Protein AF-A0A8B6FV88-F1 (afdb_monomer)

Secondary structure (DSSP, 8-state):
--TTS-----STTS-TT-B-TTEEEESS-S-TTTS-SS-SSSS-EEEE-TTS-TTEEEEEEE-PPPSS--EEEEEE---SSS--PEEEEEEETTEEEEEEEEPP--SSS-EEEEEEGGGS-TT--EEEEEEE-

Organism: Mytilus galloprovincialis (NCBI:txid29158)

Sequence (133 aa):
MDKLLGVTCSFEEGFCGWSRGTWIRKNQSDFAASGPQNAADGKYFIQIDTNADAIMSTLNMDFSKPNVESCLKFKYHMKGTTLKDLTFGYYESNEYKDVNTVPRKNEDFWFCATFDLSLMSSQAQGVSIHYNS

Structure (mmCIF, N/CA/C/O backbone):
data_AF-A0A8B6FV88-F1
#
_entry.id   AF-A0A8B6FV88-F1
#
loop_
_atom_site.group_PDB
_atom_site.id
_atom_site.type_symbol
_atom_site.label_atom_id
_atom_site.label_alt_id
_atom_site.label_comp_id
_atom_site.label_asym_id
_atom_site.label_entity_id
_atom_site.label_seq_id
_atom_site.pdbx_PDB_ins_code
_atom_site.Cartn_x
_atom_site.Cartn_y
_atom_site.Cartn_z
_atom_site.occupancy
_atom_site.B_iso_or_equiv
_atom_site.auth_seq_id
_atom_site.auth_comp_id
_atom_site.auth_asym_id
_atom_site.auth_atom_id
_atom_site.pdbx_PDB_model_num
ATOM 1 N N . MET A 1 1 ? -27.820 -2.794 1.225 1.00 36.31 1 MET A N 1
ATOM 2 C CA . MET A 1 1 ? -26.930 -3.700 0.474 1.00 36.31 1 MET A CA 1
ATOM 3 C C . MET A 1 1 ? -25.549 -3.508 1.051 1.00 36.31 1 MET A C 1
ATOM 5 O O . MET A 1 1 ? -24.991 -2.426 0.914 1.00 36.31 1 MET A O 1
ATOM 9 N N . ASP A 1 2 ? -25.092 -4.492 1.813 1.00 38.44 2 ASP A N 1
ATOM 10 C CA . ASP A 1 2 ? -23.890 -4.412 2.636 1.00 38.44 2 ASP A CA 1
ATOM 11 C C . ASP A 1 2 ? -22.638 -4.219 1.774 1.00 38.44 2 ASP A C 1
ATOM 13 O O . ASP A 1 2 ? -22.189 -5.121 1.068 1.00 38.44 2 ASP A O 1
ATOM 17 N N . LYS A 1 3 ? -22.068 -3.012 1.839 1.00 42.00 3 LYS A N 1
ATOM 18 C CA . LYS A 1 3 ? -20.813 -2.594 1.192 1.00 42.00 3 LYS A CA 1
ATOM 19 C C . LYS A 1 3 ? -19.596 -3.193 1.923 1.00 42.00 3 LYS A C 1
ATOM 21 O O . LYS A 1 3 ? -18.662 -2.479 2.268 1.00 42.00 3 LYS A O 1
ATOM 26 N N . LEU A 1 4 ? -19.640 -4.488 2.234 1.00 45.09 4 LEU A N 1
ATOM 27 C CA . LEU A 1 4 ? -18.597 -5.204 2.984 1.00 45.09 4 LEU A CA 1
ATOM 28 C C . LEU A 1 4 ? -18.094 -6.476 2.277 1.00 45.09 4 LEU A C 1
ATOM 30 O O . LEU A 1 4 ? -17.297 -7.220 2.842 1.00 45.09 4 LEU A O 1
ATOM 34 N N . LEU A 1 5 ? -18.477 -6.713 1.019 1.00 44.78 5 LEU A N 1
ATOM 35 C CA . LEU A 1 5 ? -17.860 -7.751 0.189 1.00 44.78 5 LEU A CA 1
ATOM 36 C C . LEU A 1 5 ? -16.567 -7.214 -0.437 1.00 44.78 5 LEU A C 1
ATOM 38 O O . LEU A 1 5 ? -16.599 -6.567 -1.476 1.00 44.78 5 LEU A O 1
ATOM 42 N N . GLY A 1 6 ? -15.456 -7.462 0.264 1.00 54.22 6 GLY A N 1
ATOM 43 C CA . GLY A 1 6 ? -14.074 -7.469 -0.227 1.00 54.22 6 GLY A CA 1
ATOM 44 C C . GLY A 1 6 ? -13.715 -6.390 -1.244 1.00 54.22 6 GLY A C 1
ATOM 45 O O . GLY A 1 6 ? -13.827 -6.619 -2.446 1.00 54.22 6 GLY A O 1
ATOM 46 N N . VAL A 1 7 ? -13.185 -5.252 -0.782 1.00 68.50 7 VAL A N 1
ATOM 47 C CA . VAL A 1 7 ? -12.554 -4.276 -1.682 1.00 68.50 7 VAL A CA 1
ATOM 48 C C . VAL A 1 7 ? -11.222 -4.844 -2.176 1.00 68.50 7 VAL A C 1
ATOM 50 O O . VAL A 1 7 ? -10.145 -4.506 -1.692 1.00 68.50 7 VAL A O 1
ATOM 53 N N . THR A 1 8 ? -11.293 -5.783 -3.113 1.00 82.81 8 THR A N 1
ATOM 54 C CA . THR A 1 8 ? -10.141 -6.237 -3.878 1.00 82.81 8 THR A CA 1
ATOM 55 C C . THR A 1 8 ? -9.872 -5.203 -4.958 1.00 82.81 8 THR A C 1
ATOM 57 O O . THR A 1 8 ? -10.747 -4.902 -5.766 1.00 82.81 8 THR A O 1
ATOM 60 N N . CYS A 1 9 ? -8.657 -4.662 -4.977 1.00 88.44 9 CYS A N 1
ATOM 61 C CA . CYS A 1 9 ? -8.220 -3.775 -6.041 1.00 88.44 9 CYS A CA 1
ATOM 62 C C . CYS A 1 9 ? -6.930 -4.304 -6.657 1.00 88.44 9 CYS A C 1
ATOM 64 O O . CYS A 1 9 ? -5.862 -4.207 -6.060 1.00 88.44 9 CYS A O 1
ATOM 66 N N . SER A 1 10 ? -7.048 -4.882 -7.852 1.00 91.19 10 SER A N 1
ATOM 67 C CA . SER A 1 10 ? -5.906 -5.286 -8.684 1.00 91.19 10 SER A CA 1
ATOM 68 C C . SER A 1 10 ? -5.340 -4.130 -9.504 1.00 91.19 10 SER A C 1
ATOM 70 O O . SER A 1 10 ? -4.328 -4.281 -10.169 1.00 91.19 10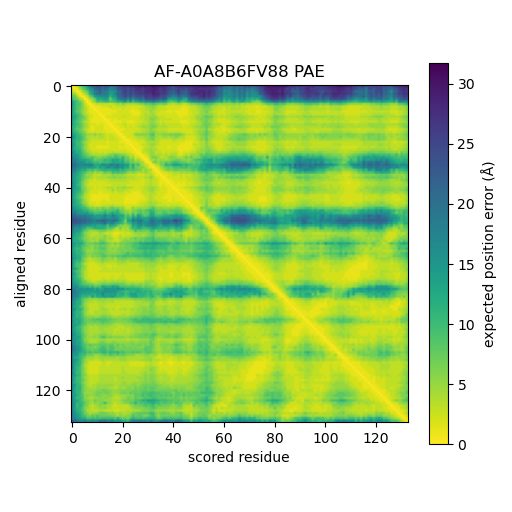 SER A O 1
ATOM 72 N N . PHE A 1 11 ? -6.021 -2.985 -9.501 1.00 93.75 11 PHE A N 1
ATOM 73 C CA . PHE A 1 11 ? -5.755 -1.843 -10.363 1.00 93.75 11 PHE A CA 1
ATOM 74 C C . PHE A 1 11 ? -5.940 -2.092 -11.868 1.00 93.75 11 PHE A C 1
ATOM 76 O O . PHE A 1 11 ? -5.619 -1.218 -12.666 1.00 93.75 11 PHE A O 1
ATOM 83 N N . GLU A 1 12 ? -6.526 -3.209 -12.305 1.00 94.25 12 GLU A N 1
ATOM 84 C CA . GLU A 1 12 ? -6.775 -3.486 -13.735 1.00 94.25 12 GLU A CA 1
ATOM 85 C C . GLU A 1 12 ? -7.824 -2.561 -14.375 1.00 94.25 12 GLU A C 1
ATOM 87 O O . GLU A 1 12 ? -7.765 -2.288 -15.573 1.00 94.25 12 GLU A O 1
ATOM 92 N N . GLU A 1 13 ? -8.726 -2.004 -13.570 1.00 91.62 13 GLU A N 1
ATOM 93 C CA . GLU A 1 13 ? -9.821 -1.136 -14.032 1.00 91.62 13 GLU A CA 1
ATOM 94 C C . GLU A 1 13 ? -9.751 0.281 -13.430 1.00 91.62 13 GLU A C 1
ATOM 96 O O . GLU A 1 13 ? -10.676 1.078 -13.564 1.00 91.62 13 GLU A O 1
ATOM 101 N N . GLY A 1 14 ? -8.639 0.626 -12.770 1.00 91.06 14 GLY A N 1
ATOM 102 C CA . GLY A 1 14 ? -8.447 1.914 -12.093 1.00 91.06 14 GLY A CA 1
ATOM 103 C C . GLY A 1 14 ? -8.235 1.754 -10.590 1.00 91.06 14 GLY A C 1
ATOM 104 O O . GLY A 1 14 ? -7.707 0.748 -10.147 1.00 91.06 14 GLY A O 1
ATOM 105 N N . PHE A 1 15 ? -8.616 2.748 -9.789 1.00 91.25 15 PHE A N 1
ATOM 106 C CA . PHE A 1 15 ? -8.321 2.770 -8.347 1.00 91.25 15 PHE A CA 1
ATOM 107 C C . PHE A 1 15 ? -9.393 2.108 -7.469 1.00 91.25 15 PHE A C 1
ATOM 109 O O . PHE A 1 15 ? -9.294 2.177 -6.256 1.00 91.25 15 PHE A O 1
ATOM 116 N N . CYS A 1 16 ? -10.424 1.477 -8.039 1.00 89.06 16 CYS A N 1
ATOM 117 C CA . CYS A 1 16 ? -11.453 0.729 -7.293 1.00 89.06 16 CYS A CA 1
ATOM 118 C C . CYS A 1 16 ? -12.114 1.507 -6.130 1.00 89.06 16 CYS A C 1
ATOM 120 O O . CYS A 1 16 ? -12.495 0.920 -5.121 1.00 89.06 16 CYS A O 1
ATOM 122 N N . GLY A 1 17 ? -12.219 2.835 -6.253 1.00 86.12 17 GLY A N 1
ATOM 123 C CA . GLY A 1 17 ? -12.756 3.720 -5.211 1.00 86.12 17 GLY A CA 1
ATOM 124 C C . GLY A 1 17 ? -11.720 4.298 -4.240 1.00 86.12 17 GLY A C 1
ATOM 125 O O . GLY A 1 17 ? -12.078 5.162 -3.446 1.00 86.12 17 GLY A O 1
ATOM 126 N N . TRP A 1 18 ? -10.449 3.893 -4.323 1.00 87.38 18 TRP A N 1
ATOM 127 C CA . TRP A 1 18 ? -9.366 4.541 -3.587 1.00 87.38 18 TRP A CA 1
ATOM 128 C C . TRP A 1 18 ? -9.114 5.953 -4.128 1.00 87.38 18 TRP A C 1
ATOM 130 O O . TRP A 1 18 ? -8.982 6.172 -5.337 1.00 87.38 18 TRP A O 1
ATOM 140 N N . SER A 1 19 ? -9.002 6.919 -3.222 1.00 88.88 19 SER A N 1
ATOM 141 C CA . SER A 1 19 ? -8.523 8.258 -3.535 1.00 88.88 19 SER A CA 1
ATOM 142 C C . SER A 1 19 ? -7.007 8.221 -3.680 1.00 88.88 19 SER A C 1
ATOM 144 O O . SER A 1 19 ? -6.282 7.884 -2.742 1.00 88.88 19 SER A O 1
ATOM 146 N N . ARG A 1 20 ? -6.538 8.529 -4.891 1.00 85.12 20 ARG A N 1
ATOM 147 C CA . ARG A 1 20 ? -5.166 8.243 -5.326 1.00 85.12 20 ARG A CA 1
ATOM 148 C C . ARG A 1 20 ? -4.089 9.177 -4.783 1.00 85.12 20 ARG A C 1
ATOM 150 O O . ARG A 1 20 ? -2.927 8.815 -4.864 1.00 85.12 20 ARG A O 1
ATOM 157 N N . GLY A 1 21 ? -4.414 10.381 -4.311 1.00 84.75 21 GLY A N 1
ATOM 158 C CA . GLY A 1 21 ? -3.385 11.381 -3.988 1.00 84.75 21 GLY A CA 1
ATOM 159 C C . GLY A 1 21 ? -2.386 11.568 -5.146 1.00 84.75 21 GLY A C 1
ATOM 160 O O . GLY A 1 21 ? -2.794 11.838 -6.277 1.00 84.75 21 GLY A O 1
ATOM 161 N N . THR A 1 22 ? -1.091 11.368 -4.877 1.00 84.81 22 THR A N 1
ATOM 162 C CA . THR A 1 22 ? -0.008 11.389 -5.886 1.00 84.81 22 THR A CA 1
ATOM 163 C C . THR A 1 22 ? 0.358 10.003 -6.438 1.00 84.81 22 THR A C 1
ATOM 165 O O . THR A 1 22 ? 1.332 9.865 -7.174 1.00 84.81 22 THR A O 1
ATOM 168 N N . TRP A 1 23 ? -0.417 8.961 -6.128 1.00 87.88 23 TRP A N 1
ATOM 169 C CA . TRP A 1 23 ? -0.243 7.643 -6.728 1.00 87.88 23 TRP A CA 1
ATOM 170 C C . TRP A 1 23 ? -0.702 7.646 -8.189 1.00 87.88 23 TRP A C 1
ATOM 172 O O . TRP A 1 23 ? -1.781 8.132 -8.556 1.00 87.88 23 TRP A O 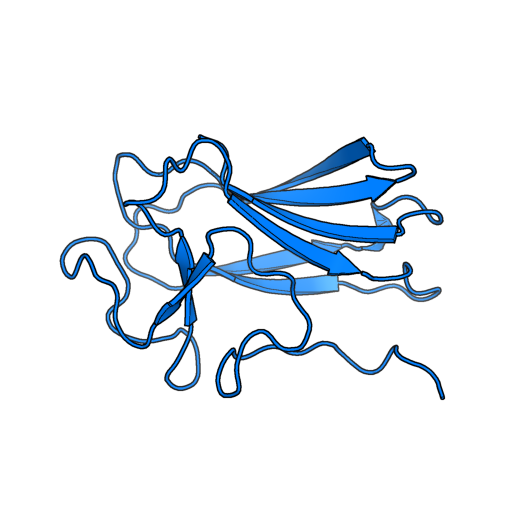1
ATOM 182 N N . IL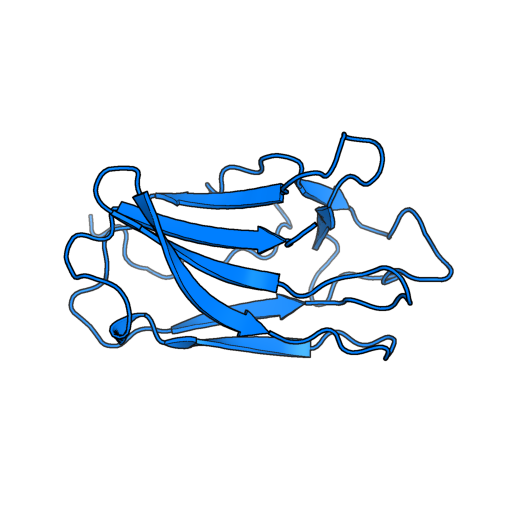E A 1 24 ? 0.124 7.051 -9.041 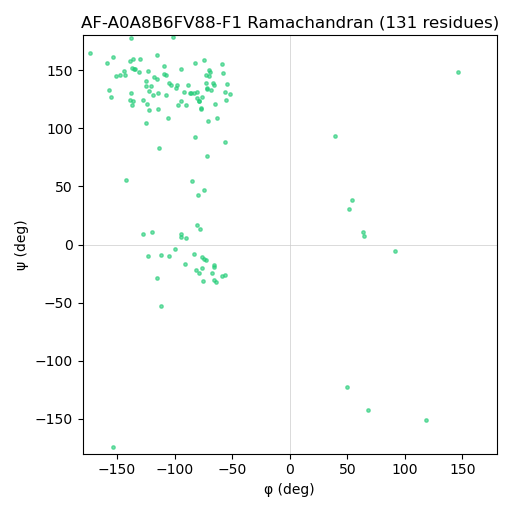1.00 89.94 24 ILE A N 1
ATOM 183 C CA . ILE A 1 24 ? -0.103 6.929 -10.475 1.00 89.94 24 ILE A CA 1
ATOM 184 C C . ILE A 1 24 ? -0.145 5.461 -10.872 1.00 89.94 24 ILE A C 1
ATOM 186 O O . ILE A 1 24 ? 0.662 4.644 -10.432 1.00 89.94 24 ILE A O 1
ATOM 190 N N . ARG A 1 25 ? -1.115 5.129 -11.721 1.00 92.94 25 ARG A N 1
ATOM 191 C CA . ARG A 1 25 ? -1.300 3.783 -12.254 1.00 92.94 25 ARG A CA 1
ATOM 192 C C . ARG A 1 25 ? -0.331 3.539 -13.405 1.00 92.94 25 ARG A C 1
ATOM 194 O O . ARG A 1 25 ? -0.251 4.351 -14.326 1.00 92.94 25 ARG A O 1
ATOM 201 N N . LYS A 1 26 ? 0.369 2.411 -13.367 1.00 92.06 26 LYS A N 1
ATOM 202 C CA . LYS A 1 26 ? 1.422 2.034 -14.312 1.00 92.06 26 LYS A CA 1
ATOM 203 C C . LYS A 1 26 ? 1.322 0.561 -14.671 1.00 92.06 26 LYS A C 1
ATOM 205 O O . LYS A 1 26 ? 0.753 -0.221 -13.921 1.00 92.06 26 LYS A O 1
ATOM 210 N N . ASN A 1 27 ? 1.881 0.197 -15.816 1.00 90.19 27 ASN A N 1
ATOM 211 C CA . ASN A 1 27 ? 2.113 -1.191 -16.223 1.00 90.19 27 ASN A CA 1
ATOM 212 C C . ASN A 1 27 ? 3.606 -1.557 -16.267 1.00 9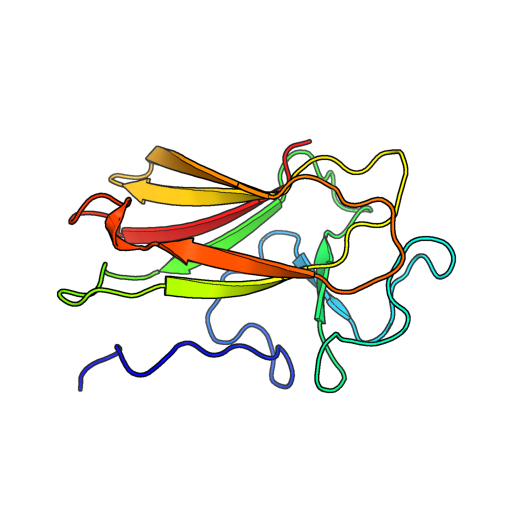0.19 27 ASN A C 1
ATOM 214 O O . ASN A 1 27 ? 3.947 -2.726 -16.384 1.00 90.19 27 ASN A O 1
ATOM 218 N N . GLN A 1 28 ? 4.480 -0.561 -16.131 1.00 84.00 28 GLN A N 1
ATOM 219 C CA . GLN A 1 28 ? 5.923 -0.686 -15.985 1.00 84.00 28 GLN A CA 1
ATOM 220 C C . GLN A 1 28 ? 6.415 0.515 -15.171 1.00 84.00 28 GLN A C 1
ATOM 222 O O . GLN A 1 28 ? 5.849 1.606 -15.284 1.00 84.00 28 GLN A O 1
ATOM 227 N N . SER A 1 29 ? 7.434 0.326 -14.332 1.00 78.50 29 SER A N 1
ATOM 228 C CA . SER A 1 29 ? 7.990 1.445 -13.572 1.00 78.50 29 SER A CA 1
ATOM 229 C C . SER A 1 29 ? 8.752 2.412 -14.477 1.00 78.50 29 SER A C 1
ATOM 231 O O . SER A 1 29 ? 9.454 1.993 -15.397 1.00 78.50 29 SER A O 1
ATOM 233 N N . ASP A 1 30 ? 8.671 3.704 -14.153 1.00 72.38 30 ASP A N 1
ATOM 234 C CA . ASP A 1 30 ? 9.431 4.760 -14.839 1.00 72.38 30 ASP A CA 1
ATOM 235 C C . ASP A 1 30 ? 10.948 4.612 -14.616 1.00 72.38 30 ASP A C 1
ATOM 237 O O . ASP A 1 30 ? 11.753 5.119 -15.395 1.00 72.38 30 ASP A O 1
ATOM 241 N N . PHE A 1 31 ? 11.350 3.869 -13.579 1.00 71.62 31 PHE A N 1
ATOM 242 C CA . PHE A 1 31 ? 12.745 3.619 -13.240 1.00 71.62 31 PHE A CA 1
ATOM 243 C C . PHE A 1 31 ? 13.085 2.147 -13.433 1.00 71.62 31 PHE A C 1
ATOM 245 O O . PHE A 1 31 ? 13.106 1.374 -12.480 1.00 71.62 31 PHE A O 1
ATOM 252 N N . ALA A 1 32 ? 13.401 1.745 -14.664 1.00 61.91 32 ALA A N 1
ATOM 253 C CA . ALA A 1 32 ? 13.668 0.339 -14.969 1.00 61.91 32 ALA A CA 1
ATOM 254 C C . ALA A 1 32 ? 14.782 -0.310 -14.116 1.00 61.91 32 ALA A C 1
ATOM 256 O O . ALA A 1 32 ? 14.759 -1.516 -13.889 1.00 61.91 32 ALA A O 1
ATOM 257 N N . ALA A 1 33 ? 15.734 0.477 -13.600 1.00 65.25 33 ALA A N 1
ATOM 258 C CA . ALA A 1 33 ? 16.797 -0.022 -12.727 1.00 65.25 33 ALA A CA 1
ATOM 259 C C . ALA A 1 33 ? 16.327 -0.335 -11.290 1.00 65.25 33 ALA A C 1
ATOM 261 O O . ALA A 1 33 ? 16.864 -1.244 -10.649 1.00 65.25 33 ALA A O 1
ATOM 262 N N . SER A 1 34 ? 15.337 0.400 -10.774 1.00 71.44 34 SER A N 1
ATOM 263 C CA . SER A 1 34 ? 14.935 0.362 -9.360 1.00 71.44 34 SER A CA 1
ATOM 264 C C . SER A 1 34 ? 13.468 0.007 -9.126 1.00 71.44 34 SER A C 1
ATOM 266 O O . SER A 1 34 ? 13.100 -0.247 -7.993 1.00 71.44 34 SER A O 1
ATOM 268 N N . GLY A 1 35 ? 12.629 -0.045 -10.154 1.00 78.88 35 GLY A N 1
ATOM 269 C CA . GLY A 1 35 ? 11.214 -0.376 -10.027 1.00 78.88 35 GLY A CA 1
ATOM 270 C C . GLY A 1 35 ? 10.829 -1.675 -10.735 1.00 78.88 35 GLY A C 1
ATOM 271 O O . GLY A 1 35 ? 11.567 -2.170 -11.597 1.00 78.88 35 GLY A O 1
ATOM 272 N N . PRO A 1 36 ? 9.656 -2.235 -10.399 1.00 86.88 36 PRO A N 1
ATOM 273 C CA . PRO A 1 36 ? 9.204 -3.487 -10.977 1.00 86.88 36 PRO A CA 1
ATOM 274 C C . PRO A 1 36 ? 8.911 -3.321 -12.473 1.00 86.88 36 PRO A C 1
ATOM 276 O O . PRO A 1 36 ? 8.317 -2.332 -12.914 1.00 86.88 36 PRO A O 1
ATOM 279 N N . GLN A 1 37 ? 9.307 -4.321 -13.263 1.00 87.56 37 GLN A N 1
ATOM 280 C CA . GLN A 1 37 ? 8.996 -4.368 -14.698 1.00 87.56 37 GLN A CA 1
ATOM 281 C C . GLN A 1 37 ? 7.564 -4.822 -14.976 1.00 87.56 37 GLN A C 1
ATOM 283 O O . GLN A 1 37 ? 7.015 -4.496 -16.020 1.00 87.56 37 GLN A O 1
ATOM 288 N N . ASN A 1 38 ? 6.969 -5.563 -14.041 1.00 89.75 38 ASN A N 1
ATOM 289 C CA . ASN A 1 38 ? 5.622 -6.103 -14.146 1.00 89.75 38 ASN A CA 1
ATOM 290 C C . ASN A 1 38 ? 4.883 -5.916 -12.821 1.00 89.75 38 ASN A C 1
ATOM 292 O O . ASN A 1 38 ? 5.501 -5.930 -11.749 1.00 89.75 38 ASN A O 1
ATOM 296 N N . ALA A 1 39 ? 3.558 -5.801 -12.900 1.00 92.75 39 ALA A N 1
ATOM 297 C CA . ALA A 1 39 ? 2.693 -5.863 -11.732 1.00 92.75 39 ALA A CA 1
ATOM 298 C C . ALA A 1 39 ? 2.858 -7.196 -10.983 1.00 92.75 39 ALA A C 1
ATOM 300 O O . ALA A 1 39 ? 3.252 -8.213 -11.556 1.00 92.75 39 ALA A O 1
ATOM 301 N N . ALA A 1 40 ? 2.542 -7.184 -9.690 1.00 92.69 40 ALA A N 1
ATOM 302 C CA . ALA A 1 40 ? 2.591 -8.380 -8.853 1.00 92.69 40 ALA A CA 1
ATOM 303 C C . ALA A 1 40 ? 1.586 -9.455 -9.300 1.00 92.69 40 ALA A C 1
ATOM 305 O O . ALA A 1 40 ? 1.838 -10.647 -9.136 1.00 92.69 40 ALA A O 1
ATOM 306 N N . ASP A 1 41 ? 0.452 -8.999 -9.833 1.00 91.25 41 ASP A N 1
ATOM 307 C CA . ASP A 1 41 ? -0.602 -9.763 -10.487 1.00 91.25 41 ASP A CA 1
ATOM 308 C C . ASP A 1 41 ? -1.150 -8.902 -11.633 1.00 91.25 41 ASP A C 1
ATOM 310 O O . ASP A 1 41 ? -1.167 -7.677 -11.527 1.00 91.25 41 ASP A O 1
ATOM 314 N N . GLY A 1 42 ? -1.628 -9.521 -12.713 1.00 92.81 42 GLY A N 1
ATOM 315 C CA . GLY A 1 42 ? -2.213 -8.779 -13.831 1.00 92.81 42 GLY A CA 1
ATOM 316 C C . GLY A 1 42 ? -1.192 -7.934 -14.599 1.00 92.81 42 GLY A C 1
ATOM 317 O O . GLY A 1 42 ? -0.068 -8.367 -14.851 1.00 92.81 42 GLY A O 1
ATOM 318 N N . LYS A 1 43 ? -1.615 -6.749 -15.038 1.00 93.94 43 LYS A N 1
ATOM 319 C CA . LYS A 1 43 ? -0.841 -5.824 -15.873 1.00 93.94 43 LYS A CA 1
ATOM 320 C C . LYS A 1 43 ? -0.526 -4.516 -15.171 1.00 93.94 43 LYS A C 1
ATOM 322 O O . LYS A 1 43 ? 0.472 -3.895 -15.520 1.00 93.94 43 LYS A O 1
ATOM 327 N N . TYR A 1 44 ? -1.365 -4.072 -14.242 1.00 94.88 44 TYR A N 1
ATOM 328 C CA . TYR A 1 44 ? -1.278 -2.740 -13.669 1.00 94.88 44 TYR A CA 1
ATOM 329 C C . TYR A 1 44 ? -1.007 -2.765 -12.170 1.00 94.88 44 TYR A C 1
ATOM 331 O O . TYR A 1 44 ? -1.493 -3.600 -11.420 1.00 94.88 44 TYR A O 1
ATOM 339 N N . PHE A 1 45 ? -0.229 -1.788 -11.731 1.00 93.56 45 PHE A N 1
ATOM 340 C CA . PHE A 1 45 ? 0.023 -1.477 -10.334 1.00 93.56 45 PHE A CA 1
ATOM 341 C C . PHE A 1 45 ? -0.013 0.040 -10.152 1.00 93.56 45 PHE A C 1
ATOM 343 O O . PHE A 1 45 ? -0.196 0.797 -11.112 1.00 93.56 45 PHE A O 1
ATOM 350 N N . ILE A 1 46 ? 0.157 0.497 -8.917 1.00 91.75 46 ILE A N 1
ATOM 351 C CA . ILE A 1 46 ? 0.310 1.917 -8.608 1.00 91.75 46 ILE A CA 1
ATOM 352 C C . ILE A 1 46 ? 1.702 2.171 -8.039 1.00 91.75 46 ILE A C 1
ATOM 354 O O . ILE A 1 46 ? 2.234 1.358 -7.287 1.00 91.75 46 ILE A O 1
ATOM 358 N N . GLN A 1 47 ? 2.289 3.301 -8.408 1.00 88.06 47 GLN A N 1
ATOM 359 C CA . GLN A 1 47 ? 3.538 3.799 -7.839 1.00 88.06 47 GLN A CA 1
ATOM 360 C C . GLN A 1 47 ? 3.357 5.256 -7.427 1.00 88.06 47 GLN A C 1
ATOM 362 O O . GLN A 1 47 ? 2.463 5.939 -7.928 1.00 88.06 47 GLN A O 1
ATOM 367 N N . ILE A 1 48 ? 4.211 5.738 -6.537 1.00 82.88 48 ILE A N 1
ATOM 368 C CA . ILE A 1 48 ? 4.244 7.151 -6.165 1.00 82.88 48 ILE A CA 1
ATOM 369 C C . ILE A 1 48 ? 4.835 7.941 -7.331 1.00 82.88 48 ILE A C 1
ATOM 371 O O . ILE A 1 48 ? 5.850 7.539 -7.903 1.00 82.88 48 ILE A O 1
ATOM 375 N N . ASP A 1 49 ? 4.199 9.054 -7.692 1.00 76.62 49 ASP A N 1
ATOM 376 C CA . ASP A 1 49 ? 4.784 10.008 -8.627 1.00 76.62 49 ASP A CA 1
ATOM 377 C C . ASP A 1 49 ? 5.943 10.750 -7.952 1.00 76.62 49 ASP A C 1
ATOM 379 O O . ASP A 1 49 ? 5.732 11.599 -7.089 1.00 76.62 49 ASP A O 1
ATOM 383 N N . THR A 1 50 ? 7.175 10.414 -8.331 1.00 66.56 50 THR A N 1
ATOM 384 C CA . THR A 1 50 ? 8.391 11.045 -7.798 1.00 66.56 50 THR A CA 1
ATOM 385 C C . THR A 1 50 ? 8.652 12.436 -8.377 1.00 66.56 50 THR A C 1
ATOM 387 O O . THR A 1 50 ? 9.554 13.116 -7.899 1.00 66.56 50 THR A O 1
ATOM 390 N N . ASN A 1 51 ? 7.925 12.840 -9.429 1.00 64.12 51 ASN A N 1
ATOM 391 C CA . ASN A 1 51 ? 8.026 14.179 -10.020 1.00 64.12 51 ASN A CA 1
ATOM 392 C C . ASN A 1 51 ? 7.037 15.168 -9.393 1.00 64.12 51 ASN A C 1
ATOM 394 O O . ASN A 1 51 ? 7.191 16.377 -9.560 1.00 64.12 51 ASN A O 1
ATOM 398 N N . ALA A 1 52 ? 6.016 14.671 -8.695 1.00 58.97 52 ALA A N 1
ATOM 399 C CA . ALA A 1 52 ? 5.262 15.485 -7.757 1.00 58.97 52 ALA A CA 1
ATOM 400 C C . ALA A 1 52 ? 6.146 15.727 -6.526 1.00 58.97 52 ALA A C 1
ATOM 402 O O . ALA A 1 52 ? 6.909 14.834 -6.161 1.00 58.97 52 ALA A O 1
ATOM 403 N N . ASP A 1 53 ? 6.050 16.896 -5.882 1.00 55.41 53 ASP A N 1
ATOM 404 C CA . ASP A 1 53 ? 6.665 17.145 -4.571 1.00 55.41 53 ASP A CA 1
ATOM 405 C C . ASP A 1 53 ? 6.157 16.083 -3.580 1.00 55.41 53 ASP A C 1
ATOM 407 O O . ASP A 1 53 ? 5.121 16.236 -2.930 1.00 55.41 53 ASP A O 1
ATOM 411 N N . ALA A 1 54 ? 6.858 14.950 -3.518 1.00 55.62 54 ALA A N 1
ATOM 412 C CA . ALA A 1 54 ? 6.451 13.726 -2.839 1.00 55.62 54 ALA A CA 1
ATOM 413 C C . ALA A 1 54 ? 6.710 13.827 -1.331 1.00 55.62 54 ALA A C 1
ATOM 415 O O . ALA A 1 54 ? 7.204 12.891 -0.707 1.00 55.62 54 ALA A O 1
ATOM 416 N N . ILE A 1 55 ? 6.393 14.988 -0.753 1.00 53.62 55 ILE A N 1
ATOM 417 C CA . ILE A 1 55 ? 6.591 15.277 0.664 1.00 53.62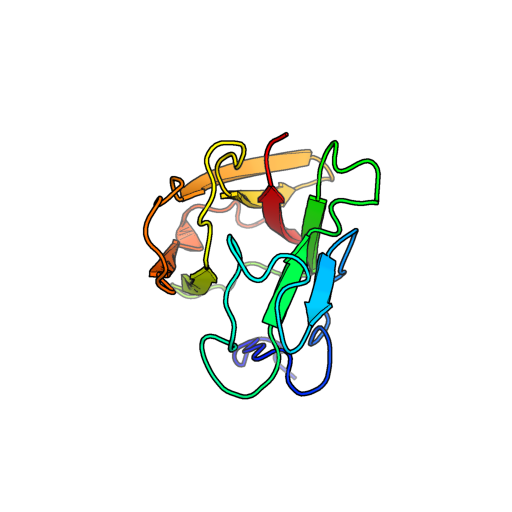 55 ILE A CA 1
ATOM 418 C C . ILE A 1 55 ? 5.685 14.368 1.502 1.00 53.62 55 ILE A C 1
ATOM 420 O O . ILE A 1 55 ? 6.097 1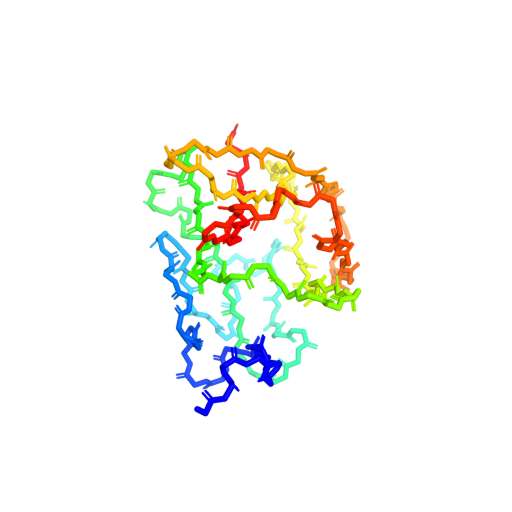3.973 2.574 1.00 53.62 55 ILE A O 1
ATOM 424 N N . MET A 1 56 ? 4.514 13.955 1.000 1.00 60.31 56 MET A N 1
ATOM 425 C CA . MET A 1 56 ? 3.726 12.827 1.520 1.00 60.31 56 MET A CA 1
ATOM 426 C C . MET A 1 56 ? 2.808 12.304 0.405 1.00 60.31 56 MET A C 1
ATOM 428 O O . MET A 1 56 ? 2.131 13.093 -0.256 1.00 60.31 56 MET A O 1
ATOM 432 N N . SER A 1 57 ? 2.755 10.985 0.192 1.00 70.12 57 SER A N 1
ATOM 433 C CA . SER A 1 57 ? 1.768 10.366 -0.706 1.00 70.12 57 SER A CA 1
ATOM 434 C C . SER A 1 57 ? 0.823 9.478 0.080 1.00 70.12 57 SER A C 1
ATOM 436 O O . SER A 1 57 ? 1.265 8.618 0.843 1.00 70.12 57 SER A O 1
ATOM 438 N N . THR A 1 58 ? -0.473 9.674 -0.145 1.00 79.94 58 THR A N 1
ATOM 439 C CA . THR A 1 58 ? -1.534 9.030 0.617 1.00 79.94 58 THR A CA 1
ATOM 440 C C . THR A 1 58 ? -2.506 8.339 -0.330 1.00 79.94 58 THR A C 1
ATOM 442 O O . THR A 1 58 ? -3.058 8.975 -1.230 1.00 79.94 58 THR A O 1
ATOM 445 N N . LEU A 1 59 ? -2.720 7.041 -0.117 1.00 82.44 59 LEU A N 1
ATOM 446 C CA . LEU A 1 59 ? -3.769 6.271 -0.779 1.00 82.44 59 LEU A CA 1
ATOM 447 C C . LEU A 1 59 ? -4.890 6.012 0.231 1.00 82.44 59 LEU A C 1
ATOM 449 O O . LEU A 1 59 ? -4.701 5.231 1.160 1.00 82.44 59 LEU A O 1
ATOM 453 N N . ASN A 1 60 ? -6.037 6.669 0.053 1.00 83.75 60 ASN A N 1
ATOM 454 C CA . ASN A 1 60 ? -7.139 6.649 1.021 1.00 83.75 60 ASN A CA 1
ATOM 455 C C . ASN A 1 60 ? -8.336 5.855 0.520 1.00 83.75 60 ASN A C 1
ATOM 457 O O . ASN A 1 60 ? -8.673 5.911 -0.662 1.00 83.75 60 ASN A O 1
ATOM 461 N N . MET A 1 61 ? -9.040 5.201 1.434 1.00 83.50 61 MET A N 1
ATOM 462 C CA . MET A 1 61 ? -10.350 4.633 1.152 1.00 83.50 61 MET A CA 1
ATOM 463 C C . MET A 1 61 ? -11.291 4.870 2.321 1.00 83.50 61 MET A C 1
ATOM 465 O O . MET A 1 61 ? -11.005 4.444 3.441 1.00 83.50 61 MET A O 1
ATOM 469 N N . ASP A 1 62 ? -12.432 5.493 2.023 1.00 81.06 62 ASP A N 1
ATOM 470 C CA . ASP A 1 62 ? -13.525 5.640 2.977 1.00 81.06 62 ASP A CA 1
ATOM 471 C C . ASP A 1 62 ? -14.085 4.264 3.310 1.00 81.06 62 ASP A C 1
ATOM 473 O O . ASP A 1 62 ? -14.543 3.507 2.442 1.00 81.06 62 ASP A O 1
ATOM 477 N N . PHE A 1 63 ? -14.024 3.936 4.590 1.00 73.94 63 PHE A N 1
ATOM 478 C CA . PHE A 1 63 ? -14.258 2.592 5.065 1.00 73.94 63 PHE A CA 1
ATOM 479 C C . PHE A 1 63 ? -14.727 2.631 6.511 1.00 73.94 63 PHE A C 1
ATOM 481 O O . PHE A 1 63 ? -14.072 3.206 7.375 1.00 73.94 63 PHE A O 1
ATOM 488 N N . SER A 1 64 ? -15.853 1.979 6.780 1.00 77.62 64 SER A N 1
ATOM 489 C CA . SER A 1 64 ? -16.283 1.703 8.146 1.00 77.62 64 SER A CA 1
ATOM 490 C C . SER A 1 64 ? -15.647 0.398 8.601 1.00 77.62 64 SER A C 1
ATOM 492 O O . SER A 1 64 ? -15.735 -0.605 7.888 1.00 77.62 64 SER A O 1
ATOM 494 N N . LYS A 1 65 ? -15.025 0.400 9.786 1.00 77.25 65 LYS A N 1
ATOM 495 C CA . LYS A 1 65 ? -14.433 -0.814 10.362 1.00 77.25 65 LYS A CA 1
ATOM 496 C C . LYS A 1 65 ? -15.481 -1.946 10.379 1.00 77.25 65 LYS A C 1
ATOM 498 O O . LYS A 1 65 ? -16.591 -1.714 10.861 1.00 77.25 65 LYS A O 1
ATOM 503 N N . PRO A 1 66 ? -15.173 -3.159 9.881 1.00 76.81 66 PRO A N 1
ATOM 504 C CA . PRO A 1 66 ? -16.122 -4.257 9.901 1.00 76.81 66 PRO A CA 1
ATOM 505 C C . PRO A 1 66 ? -16.342 -4.710 11.340 1.00 76.81 66 PRO A C 1
ATOM 507 O O . PRO A 1 66 ? -15.416 -4.723 12.150 1.00 76.81 66 PRO A O 1
ATOM 510 N N . ASN A 1 67 ? -17.549 -5.185 11.634 1.00 80.06 67 ASN A N 1
ATOM 511 C CA . ASN A 1 67 ? -17.872 -5.795 12.930 1.00 80.06 67 ASN A CA 1
ATOM 512 C C . ASN A 1 67 ? -17.358 -7.244 13.052 1.00 80.06 67 ASN A C 1
ATOM 514 O O . ASN A 1 67 ? -17.780 -7.983 13.937 1.00 80.06 67 ASN A O 1
ATOM 518 N N . VAL A 1 68 ? -16.477 -7.661 12.141 1.00 83.19 68 VAL A N 1
ATOM 519 C CA . VAL A 1 68 ? -15.868 -8.990 12.071 1.00 83.19 68 VAL A CA 1
ATOM 520 C C . VAL A 1 68 ? -14.360 -8.844 11.923 1.00 83.19 68 VAL A C 1
ATOM 522 O O . VAL A 1 68 ? -13.881 -7.891 11.302 1.00 83.19 68 VAL A O 1
ATOM 525 N N . GLU A 1 69 ? -13.610 -9.795 12.472 1.00 84.00 69 GLU A N 1
ATOM 526 C CA . GLU A 1 69 ? -12.156 -9.842 12.317 1.00 84.00 69 GLU A CA 1
ATOM 527 C C . GLU A 1 69 ? -11.789 -9.851 10.827 1.00 84.00 69 GLU A C 1
ATOM 529 O O . GLU A 1 69 ? -12.308 -10.647 10.043 1.00 84.00 69 GLU A O 1
ATOM 534 N N . SER A 1 70 ? -10.962 -8.891 10.417 1.00 85.44 70 SER A N 1
ATOM 535 C CA . SER A 1 70 ? -10.677 -8.606 9.012 1.00 85.44 70 SER A CA 1
ATOM 536 C C . SER A 1 70 ? -9.247 -8.112 8.863 1.00 85.44 70 SER A C 1
ATOM 538 O O . SER A 1 70 ? -8.760 -7.364 9.707 1.00 85.44 70 SER A O 1
ATOM 540 N N . CYS A 1 71 ? -8.602 -8.456 7.747 1.00 87.62 71 CYS A N 1
ATOM 541 C CA . CYS A 1 71 ? -7.260 -7.974 7.434 1.00 87.62 71 CYS A CA 1
ATOM 542 C C . CYS A 1 71 ? -7.220 -7.283 6.073 1.00 87.62 71 CYS A C 1
ATOM 544 O O . CYS A 1 71 ? -7.783 -7.790 5.100 1.00 87.62 71 CYS A O 1
ATOM 546 N N . LEU A 1 72 ? -6.464 -6.190 5.979 1.00 87.12 72 LEU A N 1
ATOM 547 C CA . LEU A 1 72 ? -6.042 -5.641 4.696 1.00 87.12 72 LEU A CA 1
ATOM 548 C C . LEU A 1 72 ? -4.794 -6.387 4.223 1.00 87.12 72 LEU A C 1
ATOM 550 O O . LEU A 1 72 ? -3.827 -6.522 4.970 1.00 87.12 72 LEU A O 1
ATOM 554 N N . LYS A 1 73 ? -4.804 -6.856 2.975 1.00 89.81 73 LYS A N 1
ATOM 555 C CA . LYS A 1 73 ? -3.667 -7.530 2.340 1.00 89.81 73 LYS A CA 1
ATOM 556 C C . LYS A 1 73 ? -3.320 -6.831 1.041 1.00 89.81 73 LYS A C 1
ATOM 558 O O . LYS A 1 73 ? -4.211 -6.512 0.260 1.00 89.81 73 LYS A O 1
ATOM 563 N N . PHE A 1 74 ? -2.035 -6.632 0.801 1.00 90.56 74 PHE A N 1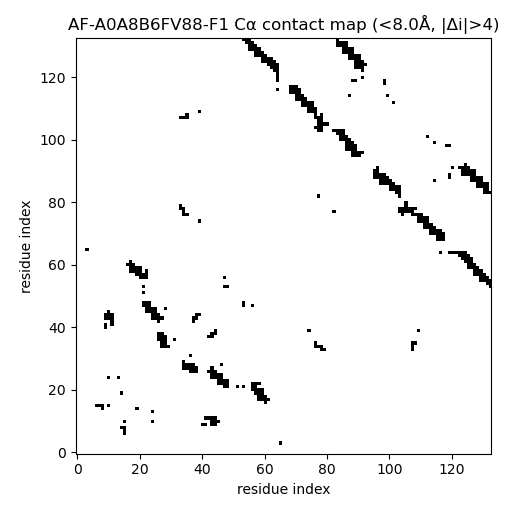
ATOM 564 C CA . PHE A 1 74 ? -1.541 -6.013 -0.423 1.00 90.56 74 PHE A CA 1
ATOM 565 C C . PHE A 1 74 ? -0.121 -6.490 -0.715 1.00 90.56 74 PHE A C 1
ATOM 567 O O . PHE A 1 74 ? 0.572 -7.024 0.158 1.00 90.56 74 PHE A O 1
ATOM 574 N N . LYS A 1 75 ? 0.289 -6.313 -1.970 1.00 92.50 75 LYS A N 1
ATOM 575 C CA . LYS A 1 75 ? 1.653 -6.565 -2.422 1.00 92.50 75 LYS A CA 1
ATOM 576 C C . LYS A 1 75 ? 2.368 -5.231 -2.621 1.00 92.50 75 LYS A C 1
ATOM 578 O O . LYS A 1 75 ? 1.767 -4.292 -3.135 1.00 92.50 75 LYS A O 1
ATOM 583 N N . TYR A 1 76 ? 3.632 -5.151 -2.223 1.00 91.38 76 TYR A N 1
ATOM 584 C CA . TYR A 1 76 ? 4.453 -3.947 -2.342 1.00 91.38 76 TYR A CA 1
ATOM 585 C C . TYR A 1 76 ? 5.842 -4.275 -2.896 1.00 91.38 76 TYR A C 1
ATOM 587 O O . TYR A 1 76 ? 6.351 -5.377 -2.697 1.00 91.38 76 TYR A O 1
ATOM 595 N N . HIS A 1 77 ? 6.449 -3.322 -3.601 1.00 89.75 77 HIS A N 1
ATOM 596 C CA . HIS A 1 77 ? 7.803 -3.419 -4.150 1.00 89.75 77 HIS A CA 1
ATOM 597 C C . HIS A 1 77 ? 8.518 -2.095 -3.889 1.00 89.75 77 HIS A C 1
ATOM 599 O O . HIS A 1 77 ? 7.991 -1.034 -4.220 1.00 89.75 77 HIS A O 1
ATOM 605 N N . MET A 1 78 ? 9.664 -2.150 -3.209 1.00 84.94 78 MET A N 1
ATOM 606 C CA . MET A 1 78 ? 10.371 -0.967 -2.700 1.00 84.94 78 MET A CA 1
ATOM 607 C C . MET A 1 78 ? 11.887 -1.124 -2.832 1.00 84.94 78 MET A C 1
ATOM 609 O O . MET A 1 78 ? 12.636 -0.998 -1.861 1.00 84.94 78 MET A O 1
ATOM 613 N N . LYS A 1 79 ? 12.347 -1.393 -4.053 1.00 80.06 79 LYS A N 1
ATOM 614 C CA . LYS A 1 79 ? 13.773 -1.470 -4.382 1.00 80.06 79 LYS A CA 1
ATOM 615 C C . LYS A 1 79 ? 14.354 -0.063 -4.575 1.00 80.06 79 LYS A C 1
ATOM 617 O O . LYS A 1 79 ? 13.862 0.728 -5.373 1.00 80.06 79 LYS A O 1
ATOM 622 N N . GLY A 1 80 ? 15.432 0.258 -3.863 1.00 71.06 80 GLY A N 1
ATOM 623 C CA . GLY A 1 80 ? 16.096 1.559 -3.976 1.00 71.06 80 GLY A CA 1
ATOM 624 C C . GLY A 1 80 ? 16.690 2.043 -2.659 1.00 71.06 80 GLY A C 1
ATOM 625 O O . GLY A 1 80 ? 16.178 1.765 -1.579 1.00 71.06 80 GLY A O 1
ATOM 626 N N . THR A 1 81 ? 17.785 2.795 -2.737 1.00 63.16 81 THR A N 1
ATOM 627 C CA . THR A 1 81 ? 18.551 3.228 -1.557 1.00 63.16 81 THR A CA 1
ATOM 628 C C . THR A 1 81 ? 17.966 4.454 -0.860 1.00 63.16 81 THR A C 1
ATOM 630 O O . THR A 1 81 ? 18.216 4.640 0.330 1.00 63.16 81 THR A O 1
ATOM 633 N N . THR A 1 82 ? 17.162 5.248 -1.567 1.00 67.56 82 THR A N 1
ATOM 634 C CA . THR A 1 82 ? 16.530 6.483 -1.076 1.00 67.56 82 THR A CA 1
ATOM 635 C C . THR A 1 82 ? 15.076 6.298 -0.650 1.00 67.56 82 THR A C 1
ATOM 637 O O . THR A 1 82 ? 14.471 7.242 -0.149 1.00 67.56 82 THR A O 1
ATOM 640 N N . LEU A 1 83 ? 14.511 5.098 -0.832 1.00 65.88 83 LEU A N 1
ATOM 641 C CA . LEU A 1 83 ? 13.142 4.818 -0.416 1.00 65.88 83 LEU A CA 1
ATOM 642 C C . LEU A 1 83 ? 13.055 4.713 1.110 1.00 65.88 83 LEU A C 1
ATOM 644 O O . LEU A 1 83 ? 13.937 4.119 1.740 1.00 65.88 83 LEU A O 1
ATOM 648 N N . LYS A 1 84 ? 11.989 5.275 1.677 1.00 75.00 84 LYS A N 1
ATOM 649 C CA . LYS A 1 84 ? 11.585 5.137 3.085 1.00 75.00 84 LYS A CA 1
ATOM 650 C C . LYS A 1 84 ? 10.451 4.129 3.227 1.00 75.00 84 LYS A C 1
ATOM 652 O O . LYS A 1 84 ? 10.020 3.572 2.230 1.00 75.00 84 LYS A O 1
ATOM 657 N N . ASP A 1 85 ? 10.001 3.879 4.451 1.00 83.19 85 ASP A N 1
ATOM 658 C CA . ASP A 1 85 ? 8.997 2.860 4.758 1.00 83.19 85 ASP A CA 1
ATOM 659 C C . ASP A 1 85 ? 7.566 3.261 4.353 1.00 83.19 85 ASP A C 1
ATOM 661 O O . ASP A 1 85 ? 7.244 4.447 4.231 1.00 83.19 85 ASP A O 1
ATOM 665 N N . LEU A 1 86 ? 6.696 2.257 4.184 1.00 85.56 86 LEU A N 1
ATOM 666 C CA . LEU A 1 86 ? 5.253 2.458 4.024 1.00 85.56 86 LEU A CA 1
ATOM 667 C C . LEU A 1 86 ? 4.561 2.259 5.372 1.00 85.56 86 LEU A C 1
ATOM 669 O O . LEU A 1 86 ? 4.609 1.165 5.940 1.00 85.56 86 LEU A O 1
ATOM 673 N N . THR A 1 87 ? 3.876 3.290 5.851 1.00 89.12 87 THR A N 1
ATOM 674 C CA . THR A 1 87 ? 3.037 3.209 7.045 1.00 89.12 87 THR A CA 1
ATOM 675 C C . THR A 1 87 ? 1.582 3.013 6.661 1.00 89.12 87 THR A C 1
ATOM 677 O O . THR A 1 87 ? 1.066 3.636 5.738 1.00 89.12 87 THR A O 1
ATOM 680 N N . PHE A 1 88 ? 0.912 2.129 7.380 1.00 89.38 88 PHE A N 1
ATOM 681 C CA . PHE A 1 88 ? -0.525 1.970 7.345 1.00 89.38 88 PHE A CA 1
ATOM 682 C C . PHE A 1 88 ? -1.149 2.611 8.571 1.00 89.38 88 PHE A C 1
ATOM 684 O O . PHE A 1 88 ? -0.679 2.420 9.698 1.00 89.38 88 PHE A O 1
ATOM 691 N N . GLY A 1 89 ? -2.248 3.312 8.341 1.00 90.25 89 GLY A N 1
ATOM 692 C CA . GLY A 1 89 ? -3.002 3.972 9.385 1.00 90.25 89 GLY A CA 1
ATOM 693 C C . GLY A 1 89 ? -4.468 4.132 9.028 1.00 90.25 89 GLY A C 1
ATOM 694 O O . GLY A 1 89 ? -4.954 3.641 8.005 1.00 90.25 89 GLY A O 1
ATOM 695 N N . TYR A 1 90 ? -5.183 4.832 9.894 1.00 89.56 90 TYR A N 1
ATOM 696 C CA . TYR A 1 90 ? -6.586 5.173 9.697 1.00 89.56 90 TYR A CA 1
ATOM 697 C C . TYR A 1 90 ? -6.844 6.625 10.071 1.00 89.56 90 TYR A C 1
ATOM 699 O O . TYR A 1 90 ? -6.083 7.232 10.826 1.00 89.56 90 TYR A O 1
ATOM 707 N N . TYR A 1 91 ? -7.940 7.164 9.547 1.00 86.56 91 TYR A N 1
ATOM 708 C CA . TYR A 1 91 ? -8.445 8.470 9.949 1.00 86.56 91 TYR A CA 1
ATOM 709 C C . TYR A 1 91 ? -9.586 8.320 10.955 1.00 86.56 91 TYR A C 1
ATOM 711 O O . TYR A 1 91 ? -10.508 7.520 10.760 1.00 86.56 91 TYR A O 1
ATOM 719 N N . GLU A 1 92 ? -9.543 9.120 12.014 1.00 87.19 92 GLU A N 1
ATOM 720 C CA . GLU A 1 92 ? -10.614 9.271 12.997 1.00 87.19 92 GLU A CA 1
ATOM 721 C C . GLU A 1 92 ? -10.773 10.756 13.310 1.00 87.19 92 GLU A C 1
ATOM 723 O O . GLU A 1 92 ? -9.833 11.402 13.759 1.00 87.19 92 GLU A O 1
ATOM 728 N N . SER A 1 93 ? -11.958 11.318 13.055 1.00 86.00 93 SER A N 1
ATOM 729 C CA . SER A 1 93 ? -12.214 12.752 13.274 1.00 86.00 93 SER A CA 1
ATOM 730 C C . SER A 1 93 ? -11.203 13.664 12.552 1.00 86.00 93 SER A C 1
ATOM 732 O O . SER A 1 93 ? -10.795 14.693 13.082 1.00 86.00 93 SER A O 1
ATOM 734 N N . ASN A 1 94 ? -10.812 13.279 11.329 1.00 81.00 94 ASN A N 1
ATOM 735 C CA . ASN A 1 94 ? -9.778 13.915 10.493 1.00 81.00 94 ASN A CA 1
ATOM 736 C C . ASN A 1 94 ? -8.342 13.873 11.046 1.00 81.00 94 ASN A C 1
ATOM 738 O O . ASN A 1 94 ? -7.444 14.464 10.448 1.00 81.00 94 ASN A O 1
ATOM 742 N N . GLU A 1 95 ? -8.096 13.152 12.136 1.00 85.69 95 GLU A N 1
ATOM 743 C CA . GLU A 1 95 ? -6.753 12.876 12.633 1.00 85.69 95 GLU A CA 1
ATOM 744 C C . GLU A 1 95 ? -6.245 11.557 12.044 1.00 85.69 95 GLU A C 1
ATOM 746 O O . GLU A 1 95 ? -6.952 10.547 12.066 1.00 85.69 95 GLU A O 1
ATOM 751 N N . TYR A 1 96 ? -5.025 11.569 11.508 1.00 86.19 96 TYR A N 1
ATOM 752 C CA . TYR A 1 96 ? -4.361 10.368 11.013 1.00 86.19 96 TYR A CA 1
ATOM 753 C C . TYR A 1 96 ? -3.639 9.649 12.156 1.00 86.19 96 TYR A C 1
ATOM 755 O O . TYR A 1 96 ? -2.883 10.271 12.903 1.00 86.19 96 TYR A O 1
ATOM 763 N N . LYS A 1 97 ? -3.860 8.338 12.275 1.00 89.56 97 LYS A N 1
ATOM 764 C CA . LYS A 1 97 ? -3.267 7.488 13.310 1.00 89.56 97 LYS A CA 1
ATOM 765 C C . LYS A 1 97 ? -2.518 6.326 12.679 1.00 89.56 97 LYS A C 1
ATOM 767 O O . LYS A 1 97 ? -3.119 5.505 11.982 1.00 89.56 97 LYS A O 1
ATOM 772 N N . ASP A 1 98 ? -1.226 6.243 12.976 1.00 90.12 98 ASP A N 1
ATOM 773 C CA . ASP A 1 98 ? -0.384 5.118 12.582 1.00 90.12 98 ASP A CA 1
ATOM 774 C C . ASP A 1 98 ? -0.818 3.836 13.292 1.00 90.12 98 ASP A C 1
ATOM 776 O O . ASP A 1 98 ? -1.101 3.825 14.491 1.00 90.12 98 ASP A O 1
ATOM 780 N N . VAL A 1 99 ? -0.847 2.740 12.539 1.00 89.50 99 VAL A N 1
ATOM 781 C CA . VAL A 1 99 ? -1.117 1.398 13.064 1.00 89.50 99 VAL A CA 1
ATOM 782 C C . VAL A 1 99 ? 0.133 0.545 12.969 1.00 89.50 99 VAL A C 1
ATOM 784 O O . VAL A 1 99 ? 0.537 -0.071 13.952 1.00 89.50 99 VAL A O 1
ATOM 787 N N . ASN A 1 100 ? 0.729 0.464 11.778 1.00 88.38 100 ASN A N 1
ATOM 788 C CA . ASN A 1 100 ? 1.899 -0.372 11.553 1.00 88.38 100 ASN A CA 1
ATOM 789 C C . ASN A 1 100 ? 2.683 0.084 10.322 1.00 88.38 100 ASN A C 1
ATOM 791 O O . ASN A 1 100 ? 2.119 0.659 9.396 1.00 88.38 100 ASN A O 1
ATOM 795 N N . THR A 1 101 ? 3.965 -0.251 10.279 1.00 89.19 101 THR A N 1
ATOM 796 C CA . THR A 1 101 ? 4.880 0.124 9.203 1.00 89.19 101 THR A CA 1
ATOM 797 C C . THR A 1 101 ? 5.478 -1.128 8.586 1.00 89.19 101 THR A C 1
ATOM 799 O O . THR A 1 101 ? 5.959 -2.012 9.296 1.00 89.19 101 THR A O 1
ATOM 802 N N . VAL A 1 102 ? 5.468 -1.219 7.255 1.00 87.88 102 VAL A N 1
ATOM 803 C CA . VAL A 1 102 ? 6.221 -2.258 6.547 1.00 87.88 102 VAL A CA 1
ATOM 804 C C . VAL A 1 102 ? 7.583 -1.704 6.148 1.00 87.88 102 VAL A C 1
ATOM 806 O O . VAL A 1 102 ? 7.648 -0.680 5.460 1.00 87.88 102 VAL A O 1
ATOM 809 N N . PRO A 1 103 ? 8.678 -2.358 6.575 1.00 80.56 103 PRO A N 1
ATOM 810 C CA . PRO A 1 103 ? 10.006 -1.857 6.294 1.00 80.56 103 PRO A CA 1
ATOM 811 C C . PRO A 1 103 ? 10.322 -2.002 4.811 1.00 80.56 103 PRO A C 1
ATOM 813 O O . PRO A 1 103 ? 9.885 -2.957 4.143 1.00 80.56 103 PRO A O 1
ATOM 816 N N . ARG A 1 104 ? 11.160 -1.091 4.318 1.00 78.44 104 ARG A N 1
ATOM 817 C CA . ARG A 1 104 ? 11.800 -1.243 3.015 1.00 78.44 104 ARG A CA 1
ATOM 818 C C . ARG A 1 104 ? 12.544 -2.576 2.931 1.00 78.44 104 ARG A C 1
ATOM 820 O O . ARG A 1 104 ? 13.282 -2.967 3.836 1.00 78.44 104 ARG A O 1
ATOM 827 N N . LYS A 1 105 ? 12.415 -3.218 1.776 1.00 80.94 105 LYS A N 1
ATOM 828 C CA . LYS A 1 105 ? 13.144 -4.424 1.393 1.00 80.94 105 LYS A CA 1
ATOM 829 C C . LYS A 1 105 ? 13.895 -4.128 0.099 1.00 80.94 105 LYS A C 1
ATOM 831 O O . LYS A 1 105 ? 13.272 -3.766 -0.892 1.00 80.94 105 LYS A O 1
ATOM 836 N N . ASN A 1 106 ? 15.229 -4.166 0.141 1.00 76.25 106 ASN A N 1
ATOM 837 C CA . ASN A 1 106 ? 16.092 -3.726 -0.967 1.00 76.25 106 ASN A CA 1
ATOM 838 C C . ASN A 1 106 ? 16.246 -4.790 -2.075 1.00 76.25 106 ASN A C 1
ATOM 840 O O . ASN A 1 106 ? 17.173 -4.745 -2.883 1.00 76.25 106 ASN A O 1
ATOM 844 N N . GLU A 1 107 ? 15.358 -5.773 -2.096 1.00 84.81 107 GLU A N 1
ATOM 845 C CA . GLU A 1 107 ? 15.296 -6.834 -3.080 1.00 84.81 107 GLU A CA 1
ATOM 846 C C . GLU A 1 107 ? 14.326 -6.482 -4.214 1.00 84.81 107 GLU A C 1
ATOM 848 O O . GLU A 1 107 ? 13.332 -5.782 -4.029 1.00 84.81 107 GLU A O 1
ATOM 853 N N . ASP A 1 108 ? 14.591 -7.019 -5.403 1.00 86.69 108 ASP A N 1
ATOM 854 C CA . ASP A 1 108 ? 13.760 -6.806 -6.590 1.00 86.69 108 ASP A CA 1
ATOM 855 C C . ASP A 1 108 ? 12.578 -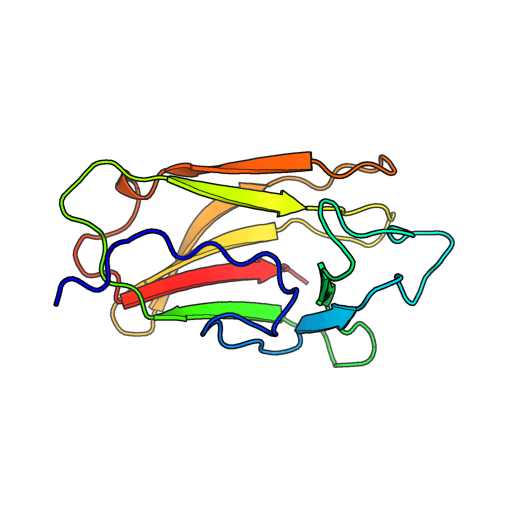7.786 -6.654 1.00 86.69 108 ASP A C 1
ATOM 857 O O . ASP A 1 108 ? 12.415 -8.536 -7.616 1.00 86.69 108 ASP A O 1
ATOM 861 N N . PHE A 1 109 ? 11.773 -7.820 -5.590 1.00 88.50 109 PHE A N 1
ATOM 862 C CA . PHE A 1 109 ? 10.623 -8.713 -5.475 1.00 88.50 109 PHE A CA 1
ATOM 863 C C . PHE A 1 109 ? 9.392 -7.987 -4.945 1.00 88.50 109 PHE A C 1
ATOM 865 O O . PHE A 1 109 ? 9.474 -7.039 -4.167 1.00 88.50 109 PHE A O 1
ATOM 872 N N . TRP A 1 110 ? 8.224 -8.483 -5.349 1.00 91.62 110 TRP A N 1
ATOM 873 C CA . TRP A 1 110 ? 6.970 -8.130 -4.703 1.00 91.62 110 TRP A CA 1
ATOM 874 C C . TRP A 1 110 ? 6.845 -8.885 -3.380 1.00 91.62 110 TRP A C 1
ATOM 876 O O . TRP A 1 110 ? 6.929 -10.112 -3.341 1.00 91.62 110 TRP A O 1
ATOM 886 N N . PHE A 1 111 ? 6.600 -8.154 -2.301 1.00 92.31 111 PHE A N 1
ATOM 887 C CA . PHE A 1 111 ? 6.377 -8.697 -0.968 1.00 92.31 111 PHE A CA 1
ATOM 888 C C . PHE A 1 111 ? 4.913 -8.584 -0.577 1.00 92.31 111 PHE A C 1
ATOM 890 O O . PHE A 1 111 ? 4.252 -7.608 -0.913 1.00 92.31 111 PHE A O 1
ATOM 897 N N . CYS A 1 112 ? 4.413 -9.557 0.180 1.00 91.81 112 CYS A N 1
ATOM 898 C CA . CYS A 1 112 ? 3.086 -9.480 0.777 1.00 91.81 112 CYS A CA 1
ATOM 899 C C . CYS A 1 112 ? 3.155 -8.789 2.139 1.00 91.81 112 CYS A C 1
ATOM 901 O O . CYS A 1 112 ? 4.020 -9.098 2.960 1.00 91.81 112 CYS A O 1
ATOM 903 N N . ALA A 1 113 ? 2.192 -7.914 2.391 1.00 90.38 113 ALA A N 1
ATOM 904 C CA . ALA A 1 113 ? 1.938 -7.315 3.686 1.00 90.38 113 ALA A CA 1
ATOM 905 C C . ALA A 1 113 ? 0.497 -7.603 4.115 1.00 90.38 113 ALA A C 1
ATOM 907 O O . ALA A 1 113 ? -0.403 -7.781 3.289 1.00 90.38 113 ALA A O 1
ATOM 908 N N . THR A 1 114 ? 0.287 -7.713 5.422 1.00 90.25 114 THR A N 1
ATOM 909 C CA . THR A 1 114 ? -1.028 -7.935 6.023 1.00 90.25 114 THR A CA 1
ATOM 910 C C . THR A 1 114 ? -1.155 -7.048 7.248 1.00 90.25 114 THR A C 1
ATOM 912 O O . THR A 1 114 ? -0.270 -7.056 8.099 1.00 90.25 114 THR A O 1
ATOM 915 N N . PHE A 1 115 ? -2.258 -6.316 7.337 1.00 87.06 115 PHE A N 1
ATOM 916 C CA . PHE A 1 115 ? -2.595 -5.491 8.488 1.00 87.06 115 PHE A CA 1
ATOM 917 C C . PHE A 1 115 ? -3.896 -5.971 9.101 1.00 87.06 115 PHE A C 1
ATOM 919 O O . PHE A 1 115 ? -4.895 -6.126 8.397 1.00 87.06 115 PHE A O 1
ATOM 926 N N . ASP A 1 116 ? -3.866 -6.199 10.407 1.00 88.75 116 ASP A N 1
ATOM 927 C CA . ASP A 1 116 ? -5.048 -6.540 11.182 1.00 88.75 116 ASP A CA 1
ATOM 928 C C . ASP A 1 116 ? -5.880 -5.275 11.441 1.00 88.75 116 ASP A C 1
ATOM 930 O O . ASP A 1 116 ? -5.424 -4.329 12.089 1.00 88.75 116 ASP A O 1
ATOM 934 N N . LEU A 1 117 ? -7.108 -5.249 10.918 1.00 86.62 117 LEU A N 1
ATOM 935 C CA . LEU A 1 117 ? -8.018 -4.115 11.073 1.00 86.62 117 LEU A CA 1
ATOM 936 C C . LEU A 1 117 ? -8.607 -4.040 12.486 1.00 86.62 117 LEU A C 1
ATOM 938 O O . LEU A 1 117 ? -9.174 -3.008 12.855 1.00 86.62 117 LEU A O 1
ATOM 942 N N . SER A 1 118 ? -8.459 -5.093 13.300 1.00 87.94 118 SER A N 1
ATOM 943 C CA . SER A 1 118 ? -8.864 -5.094 14.706 1.00 87.94 118 SER A CA 1
ATOM 944 C C . SER A 1 118 ? -8.156 -3.994 15.511 1.00 87.94 118 SER A C 1
ATOM 946 O O . SER A 1 118 ? -8.766 -3.445 16.429 1.00 87.94 118 SER A O 1
ATOM 948 N N . LEU A 1 119 ? -6.952 -3.591 15.084 1.00 88.19 119 LEU A N 1
ATOM 949 C CA . LEU A 1 119 ? -6.105 -2.575 15.716 1.00 88.19 119 LEU A CA 1
ATOM 950 C C . LEU A 1 119 ? -6.605 -1.130 15.536 1.00 88.19 119 LEU A C 1
ATOM 952 O O . LEU A 1 119 ? -6.129 -0.224 16.215 1.00 88.19 119 LEU A O 1
ATOM 956 N N . MET A 1 120 ? -7.555 -0.891 14.629 1.00 88.12 120 MET A N 1
ATOM 957 C CA . MET A 1 120 ? -8.118 0.446 14.403 1.00 88.12 120 MET A CA 1
ATOM 958 C C . MET A 1 120 ? -9.208 0.785 15.425 1.00 88.12 120 MET A C 1
ATOM 960 O O . MET A 1 120 ? -9.891 -0.110 15.932 1.00 88.12 120 MET A O 1
ATOM 964 N N . SER A 1 121 ? -9.467 2.075 15.656 1.00 87.88 121 SER A N 1
ATOM 965 C CA . SER A 1 121 ? -10.666 2.511 16.388 1.00 87.88 121 SER A CA 1
ATOM 966 C C . SER A 1 121 ? -11.946 2.017 15.699 1.00 87.88 121 SER A C 1
ATOM 968 O O . SER A 1 121 ? -12.018 1.925 14.473 1.00 87.88 121 SER A O 1
ATOM 970 N N . SER A 1 122 ? -12.995 1.729 16.475 1.00 84.50 122 SER A N 1
ATOM 971 C CA . SER A 1 122 ? -14.326 1.437 15.923 1.00 84.50 122 SER A CA 1
ATOM 972 C C . SER A 1 122 ? -14.962 2.640 15.223 1.00 84.50 122 SER A C 1
ATOM 974 O O . SER A 1 122 ? -15.901 2.460 14.457 1.00 84.50 122 SER A O 1
ATOM 976 N N . GLN A 1 123 ? -14.462 3.853 15.478 1.00 85.19 123 GLN A N 1
ATOM 977 C CA . GLN A 1 123 ? -14.921 5.085 14.832 1.00 85.19 123 GLN A CA 1
ATOM 978 C C . GLN A 1 123 ? -14.071 5.459 13.608 1.00 85.19 123 GLN A C 1
ATOM 980 O O . GLN A 1 123 ? -14.259 6.538 13.048 1.00 85.19 123 GLN A O 1
ATOM 985 N N . ALA A 1 124 ? -13.136 4.595 13.191 1.00 84.81 124 ALA A N 1
ATOM 986 C CA . ALA A 1 124 ? -12.339 4.813 11.990 1.00 84.81 124 ALA A CA 1
ATOM 987 C C . ALA A 1 124 ? -13.247 5.015 10.765 1.00 84.81 124 ALA A C 1
ATOM 989 O O . ALA A 1 124 ? -14.180 4.242 10.530 1.00 84.81 124 ALA A O 1
ATOM 990 N N . GLN A 1 125 ? -12.961 6.069 10.002 1.00 81.94 125 GLN A N 1
ATOM 991 C CA . GLN A 1 125 ? -13.750 6.500 8.839 1.00 81.94 125 GLN A CA 1
ATOM 992 C C . GLN A 1 125 ? -13.076 6.149 7.508 1.00 81.94 125 GLN A C 1
ATOM 994 O O . GLN A 1 125 ? -13.696 6.242 6.449 1.00 81.94 125 GLN A O 1
ATOM 999 N N . GLY A 1 126 ? -11.821 5.711 7.553 1.00 80.12 126 GLY A N 1
ATOM 1000 C CA . GLY A 1 126 ? -11.085 5.279 6.381 1.00 80.12 126 GLY A CA 1
ATOM 1001 C C . GLY A 1 126 ? -9.738 4.681 6.742 1.00 80.12 126 GLY A C 1
ATOM 1002 O O . GLY A 1 126 ? -9.243 4.855 7.857 1.00 80.12 126 GLY A O 1
ATOM 1003 N N . VAL A 1 127 ? -9.155 3.980 5.779 1.00 84.06 127 VAL A N 1
ATOM 1004 C CA . VAL A 1 127 ? -7.798 3.438 5.867 1.00 84.06 127 VAL A CA 1
ATOM 1005 C C . VAL A 1 127 ? -6.873 4.197 4.940 1.00 84.06 127 VAL A C 1
ATOM 1007 O O . VAL A 1 127 ? -7.309 4.725 3.912 1.00 84.06 127 VAL A O 1
ATOM 1010 N N . SER A 1 128 ? -5.595 4.212 5.294 1.00 85.38 128 SER A N 1
ATOM 1011 C CA . SER A 1 128 ? -4.595 4.892 4.503 1.00 85.38 128 SER A CA 1
ATOM 1012 C C . SER A 1 128 ? -3.261 4.170 4.447 1.00 85.38 128 SER A C 1
ATOM 1014 O O . SER A 1 128 ? -2.836 3.542 5.417 1.00 85.38 128 SER A O 1
ATOM 1016 N N . ILE A 1 129 ? -2.601 4.285 3.296 1.00 83.94 129 ILE A N 1
ATOM 1017 C CA . ILE A 1 129 ? -1.209 3.884 3.096 1.00 83.94 129 ILE A CA 1
ATOM 1018 C C . ILE A 1 129 ? -0.402 5.148 2.808 1.00 83.94 129 ILE A C 1
ATOM 1020 O O . ILE A 1 129 ? -0.638 5.836 1.811 1.00 83.94 129 ILE A O 1
ATOM 1024 N N . HIS A 1 130 ? 0.528 5.442 3.711 1.00 80.50 130 HIS A N 1
ATOM 1025 C CA . HIS A 1 130 ? 1.390 6.612 3.723 1.00 80.50 130 HIS A CA 1
ATOM 1026 C C . HIS A 1 130 ? 2.811 6.207 3.352 1.00 80.50 130 HIS A C 1
ATOM 1028 O O . HIS A 1 130 ? 3.395 5.306 3.951 1.00 80.50 130 HIS A O 1
ATOM 1034 N N . TYR A 1 131 ? 3.389 6.907 2.384 1.00 75.06 131 TYR A N 1
ATOM 1035 C CA . TYR A 1 131 ? 4.833 6.899 2.192 1.00 75.06 131 TYR A CA 1
ATOM 1036 C C . TYR A 1 131 ? 5.449 8.028 3.009 1.00 75.06 131 TYR A C 1
ATOM 1038 O O . TYR A 1 131 ? 5.108 9.192 2.796 1.00 75.06 131 TYR A O 1
ATOM 1046 N N . ASN A 1 132 ? 6.333 7.682 3.943 1.00 66.25 132 ASN A N 1
ATOM 1047 C CA . ASN A 1 132 ? 7.003 8.674 4.780 1.00 66.25 132 ASN A CA 1
ATOM 1048 C C . ASN A 1 132 ? 8.139 9.312 3.974 1.00 66.25 132 ASN A C 1
ATOM 1050 O O . ASN A 1 132 ? 8.999 8.582 3.496 1.00 66.25 132 ASN A O 1
ATOM 1054 N N . SER A 1 133 ? 8.173 10.638 3.804 1.00 58.12 133 SER A N 1
ATOM 1055 C CA . SER A 1 133 ? 9.303 11.330 3.151 1.00 58.12 133 SER A CA 1
ATOM 1056 C C . SER A 1 133 ? 10.521 11.440 4.028 1.00 58.12 133 SER A C 1
ATOM 1058 O O . SER A 1 133 ? 10.374 11.546 5.269 1.00 58.12 133 SER A O 1
#

Nearest PDB structures (foldseek):
  5aos-assembly1_A  TM=6.405E-01  e=6.254E-02  Ruminococcus flavefaciens
  5fu3-assembly1_A  TM=5.435E-01  e=5.908E-02  Ruminococcus flavefaciens
  5wm0-assembly1_A  TM=4.588E-01  e=2.019E+00  Rattus norvegicus
  1yjl-assembly1_A  TM=4.303E-01  e=2.262E+00  Rattus norvegicus
  1yi9-assembly1_A  TM=2.705E-01  e=1.019E+00  Rattus norvegicus

InterPro domains:
  IPR000998 MAM domain [PF00629] (9-125)
  IPR000998 MAM domain [PS50060] (7-80)
  IPR013320 Concanavalin A-like lectin/glucanase domain superfamily [SSF49899] (5-124)

Radius of gyration: 14.8 Å; Cα contacts (8 Å, |Δi|>4): 266; chains: 1; bounding box: 46×27×33 Å

Mean predicted aligned error: 6.61 Å

pLDDT: mean 81.16, std 12.41, range [36.31, 94.88]

Solvent-accessible surface area (backbone atoms only — not comparable to full-atom values): 8042 Å² total; per-residue (Å²): 131,83,93,72,79,70,95,77,68,64,39,79,90,48,62,78,79,42,45,44,72,50,47,40,81,36,53,52,43,95,44,73,92,46,37,54,72,57,31,93,54,84,53,22,37,72,44,73,42,80,87,48,88,56,68,64,36,45,41,35,34,83,39,72,61,68,99,53,94,49,67,54,72,51,74,47,72,48,31,51,92,86,65,57,40,42,34,34,30,32,30,43,96,87,42,80,42,85,74,51,68,51,76,67,46,81,48,98,52,73,42,81,49,75,43,66,54,75,79,52,61,83,71,25,51,22,44,34,43,34,42,55,103

Foldseek 3Di:
DDPPPDQDCQCPPHLSQKDWAQKDKDQADPDNVFAAGGRPDDRIDIDGDPVPPPQKTKTKHFDQQDPDWDKDKDKDGAADDPFAWKFKFFDAPNDTDTDDIDGHDNDGDIDMDMDTSVSHDNRTGMMMIMGHD